Protein AF-A0A1E3YGW3-F1 (afdb_monomer_lite)

Radius of gyration: 17.38 Å; chains: 1; bounding box: 27×58×37 Å

Sequence (89 aa):
MQDVCRTILNSGKFLGRNYSYADEAIYQIGHGRLPGGSPSMWRELNMAHHMTYIVRQLGAQVGEKFRFSHATDEPVQSSFLPDVEGEKA

Foldseek 3Di:
DLVVLLCCVVVVVQPDCLLWVLSVVSVCSVVVNDPPDDPVVVVVSVVGNVVSVVVCVVCVVVVHDDDDDDPDPDDDDDDPDPPDPDDDD

Secondary structure (DSSP, 8-state):
-HHHHHHHHHSS----TTS-HHHHHHHHHHTTSS----HHHHHHHHHHHHHHHHHHHHHHHTT---------SS-----SSPP------

Structure (mmCIF, N/CA/C/O backbone):
data_AF-A0A1E3YGW3-F1
#
_entry.id   AF-A0A1E3YGW3-F1
#
loop_
_atom_site.group_PDB
_atom_site.id
_atom_site.type_symbol
_atom_site.label_atom_id
_atom_site.label_alt_id
_atom_site.label_comp_id
_atom_site.label_asym_id
_atom_site.label_entity_id
_atom_site.label_seq_id
_atom_site.pdbx_PDB_ins_code
_atom_site.Cartn_x
_atom_site.Cartn_y
_atom_site.Cartn_z
_atom_site.occupancy
_atom_site.B_iso_or_equiv
_atom_site.auth_seq_id
_atom_site.auth_comp_id
_atom_site.auth_asym_id
_atom_site.auth_atom_id
_atom_site.pdbx_PDB_model_num
ATOM 1 N N . MET A 1 1 ? 10.858 -4.321 -10.584 1.00 92.12 1 MET A N 1
ATOM 2 C CA . MET A 1 1 ? 9.884 -3.966 -9.525 1.00 92.12 1 MET A CA 1
ATOM 3 C C . MET A 1 1 ? 8.456 -4.379 -9.829 1.00 92.12 1 MET A C 1
ATOM 5 O O . MET A 1 1 ? 7.792 -4.803 -8.899 1.00 92.12 1 MET A O 1
ATOM 9 N N . GLN A 1 2 ? 7.992 -4.348 -11.084 1.00 95.75 2 GLN A N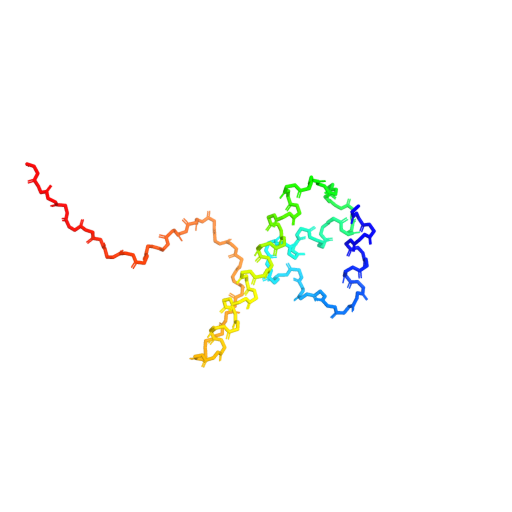 1
ATOM 10 C CA . GLN A 1 2 ? 6.664 -4.871 -11.429 1.00 95.75 2 GLN A CA 1
ATOM 11 C C . GLN A 1 2 ? 6.423 -6.302 -10.915 1.00 95.75 2 GLN A C 1
ATOM 13 O O . GLN A 1 2 ? 5.419 -6.536 -10.250 1.00 95.75 2 GLN A O 1
ATOM 18 N N . ASP A 1 3 ? 7.357 -7.231 -11.137 1.00 96.62 3 ASP A N 1
ATOM 19 C CA . ASP A 1 3 ? 7.201 -8.611 -10.648 1.00 96.62 3 ASP A CA 1
ATOM 20 C C . ASP A 1 3 ? 7.192 -8.704 -9.121 1.00 96.62 3 ASP A C 1
ATOM 22 O O . ASP A 1 3 ? 6.404 -9.454 -8.558 1.00 96.62 3 ASP A O 1
ATOM 26 N N . VAL A 1 4 ? 7.995 -7.882 -8.438 1.00 94.81 4 VAL A N 1
ATOM 27 C CA . VAL A 1 4 ? 7.966 -7.783 -6.971 1.00 94.81 4 VAL A CA 1
ATOM 28 C C . VAL A 1 4 ? 6.583 -7.333 -6.502 1.00 94.81 4 VAL A C 1
ATOM 30 O O . VAL A 1 4 ? 6.006 -7.961 -5.621 1.00 94.81 4 VAL A O 1
ATOM 33 N N . CYS A 1 5 ? 6.006 -6.307 -7.129 1.00 96.44 5 CYS A N 1
ATOM 34 C CA . CYS A 1 5 ? 4.648 -5.866 -6.825 1.00 96.44 5 CYS A CA 1
ATOM 35 C C . CYS A 1 5 ? 3.615 -6.959 -7.095 1.00 96.44 5 CYS A C 1
ATOM 37 O O . CYS A 1 5 ? 2.744 -7.163 -6.260 1.00 96.44 5 CYS A O 1
ATOM 39 N N . ARG A 1 6 ? 3.721 -7.708 -8.200 1.00 97.38 6 ARG A N 1
ATOM 40 C CA . ARG A 1 6 ? 2.829 -8.854 -8.455 1.00 97.38 6 ARG A CA 1
ATOM 41 C C . ARG A 1 6 ? 2.945 -9.912 -7.360 1.00 97.38 6 ARG A C 1
ATOM 43 O O . ARG A 1 6 ? 1.925 -10.399 -6.886 1.00 97.38 6 ARG A O 1
ATOM 50 N N . THR A 1 7 ? 4.159 -10.220 -6.908 1.00 97.25 7 THR A N 1
ATOM 51 C CA . THR A 1 7 ? 4.377 -11.131 -5.778 1.00 97.25 7 THR A CA 1
ATOM 52 C C . THR A 1 7 ? 3.721 -10.605 -4.504 1.00 97.25 7 THR A C 1
ATOM 54 O O . THR A 1 7 ? 3.050 -11.370 -3.819 1.00 97.25 7 THR A O 1
ATOM 57 N N . ILE A 1 8 ? 3.842 -9.307 -4.199 1.00 94.94 8 ILE A N 1
ATOM 58 C CA . ILE A 1 8 ? 3.175 -8.688 -3.041 1.00 94.94 8 ILE A CA 1
ATOM 59 C C . ILE A 1 8 ? 1.652 -8.805 -3.167 1.00 94.94 8 ILE A C 1
ATOM 61 O O . ILE A 1 8 ? 1.009 -9.278 -2.230 1.00 94.94 8 ILE A O 1
ATOM 65 N N . LEU A 1 9 ? 1.083 -8.448 -4.322 1.00 96.12 9 LEU A N 1
ATOM 66 C CA . LEU A 1 9 ? -0.357 -8.534 -4.590 1.00 96.12 9 LEU A CA 1
ATOM 67 C C . LEU A 1 9 ? -0.892 -9.964 -4.411 1.00 96.12 9 LEU A C 1
ATOM 69 O O . LEU A 1 9 ? -1.969 -10.148 -3.852 1.00 96.12 9 LEU A O 1
ATOM 73 N N . ASN A 1 10 ? -0.111 -10.971 -4.810 1.00 96.00 10 ASN A N 1
ATOM 74 C CA . ASN A 1 10 ? -0.482 -12.385 -4.711 1.00 96.00 10 ASN A CA 1
ATOM 75 C C . ASN A 1 10 ? -0.107 -13.038 -3.367 1.00 96.00 10 ASN A C 1
ATOM 77 O O . ASN A 1 10 ? -0.456 -14.189 -3.127 1.00 96.00 10 ASN A O 1
ATOM 81 N N . SER A 1 11 ? 0.607 -12.336 -2.482 1.00 94.94 11 SER A N 1
ATOM 82 C CA . SER A 1 11 ? 1.135 -12.913 -1.235 1.00 94.94 11 SER A CA 1
ATOM 83 C C . SER A 1 11 ? 0.094 -13.093 -0.125 1.00 94.94 11 SER A C 1
ATOM 85 O O . SER A 1 11 ? 0.404 -13.685 0.907 1.00 94.94 11 SER A O 1
ATOM 87 N N . GLY A 1 12 ? -1.096 -12.502 -0.273 1.00 90.50 12 GLY A N 1
ATOM 88 C CA . GLY A 1 12 ? -2.083 -12.380 0.806 1.00 90.50 12 GLY A CA 1
ATOM 89 C C . GLY A 1 12 ? -1.706 -11.372 1.904 1.00 90.50 12 GLY A C 1
ATOM 90 O O . GLY A 1 12 ? -2.494 -1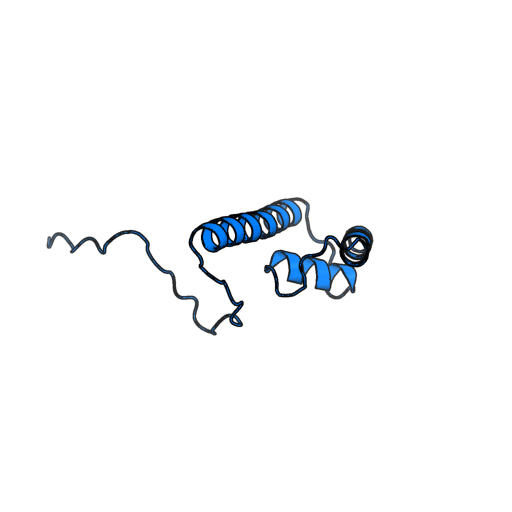1.152 2.816 1.00 90.50 12 GLY A O 1
ATOM 91 N N . LYS A 1 13 ? -0.526 -10.737 1.821 1.00 88.56 13 LYS A N 1
ATOM 92 C CA . LYS A 1 13 ? -0.066 -9.696 2.761 1.00 88.56 13 LYS A CA 1
ATOM 93 C C . LYS A 1 13 ? -0.353 -8.273 2.282 1.00 88.56 13 LYS A C 1
ATOM 95 O O . LYS A 1 13 ? -0.105 -7.321 3.014 1.00 88.56 13 LYS A O 1
ATOM 100 N N . PHE A 1 14 ? -0.842 -8.120 1.055 1.00 93.19 14 PHE A N 1
ATOM 101 C CA . PHE A 1 14 ? -1.250 -6.828 0.523 1.00 93.19 14 PHE A CA 1
ATOM 102 C C . PHE A 1 14 ? -2.498 -6.332 1.258 1.00 93.19 14 PHE A C 1
ATOM 104 O O . PHE A 1 14 ? -3.534 -6.994 1.233 1.00 93.19 14 PHE A O 1
ATOM 111 N N . LEU A 1 15 ? -2.406 -5.166 1.901 1.00 92.00 15 LEU A N 1
ATOM 112 C CA . LEU A 1 15 ? -3.477 -4.640 2.757 1.00 92.00 15 LEU A CA 1
ATOM 113 C C . LEU A 1 15 ? -4.608 -3.963 1.967 1.00 92.00 15 LEU A C 1
ATOM 115 O O . LEU A 1 15 ? -5.626 -3.574 2.540 1.00 92.00 15 LEU A O 1
ATOM 119 N N . GLY A 1 16 ? -4.456 -3.882 0.645 1.00 92.44 16 GLY A N 1
ATOM 120 C CA . GLY A 1 16 ? -5.478 -3.428 -0.284 1.00 92.44 16 GLY A CA 1
ATOM 121 C C . GLY A 1 16 ? -5.151 -2.072 -0.891 1.00 92.44 16 GLY A C 1
ATOM 122 O O . GLY A 1 16 ? -4.549 -1.209 -0.267 1.00 92.44 16 GLY A O 1
ATOM 123 N N . ARG A 1 17 ? -5.619 -1.869 -2.123 1.00 92.88 17 ARG A N 1
ATOM 124 C CA . ARG A 1 17 ? -5.386 -0.669 -2.939 1.00 92.88 17 ARG A CA 1
ATOM 125 C C . ARG A 1 17 ? -5.647 0.648 -2.189 1.00 92.88 17 ARG A C 1
ATOM 127 O O . ARG A 1 17 ? -4.867 1.583 -2.280 1.00 92.88 17 ARG A O 1
ATOM 134 N N . ASN A 1 18 ? -6.717 0.684 -1.400 1.00 90.38 18 ASN A N 1
ATOM 135 C CA . ASN A 1 18 ? -7.144 1.871 -0.657 1.00 90.38 18 ASN A CA 1
ATOM 136 C C . ASN A 1 18 ? -6.560 1.929 0.766 1.00 90.38 18 ASN A C 1
ATOM 138 O O . ASN A 1 18 ? -7.086 2.644 1.614 1.00 90.38 18 ASN A O 1
ATOM 142 N N . TYR A 1 19 ? -5.547 1.119 1.080 1.00 91.00 19 TYR A N 1
ATOM 143 C CA . TYR A 1 19 ? -4.972 1.073 2.420 1.00 91.00 19 TYR A CA 1
ATOM 144 C C . TYR A 1 19 ? -4.045 2.253 2.696 1.00 91.00 19 TYR A C 1
ATOM 146 O O . TYR A 1 19 ? -4.078 2.789 3.800 1.00 91.00 19 TYR A O 1
ATOM 154 N N . SER A 1 20 ? -3.234 2.641 1.713 1.00 92.81 20 SER A N 1
ATOM 155 C CA . SER A 1 20 ? -2.326 3.787 1.742 1.00 92.81 20 SER A CA 1
ATOM 156 C C . SER A 1 20 ? -2.001 4.212 0.305 1.00 92.81 20 SER A C 1
ATOM 158 O O . SER A 1 20 ? -2.226 3.443 -0.633 1.00 92.81 20 SER A O 1
ATOM 160 N N . TYR A 1 21 ? -1.419 5.399 0.107 1.00 93.94 21 TYR A N 1
ATOM 161 C CA . TYR A 1 21 ? -0.948 5.790 -1.230 1.00 93.94 21 TYR A CA 1
ATOM 162 C C . TYR A 1 21 ? 0.176 4.873 -1.746 1.00 93.94 21 TYR A C 1
ATOM 164 O O . TYR A 1 21 ? 0.358 4.728 -2.955 1.00 93.94 21 TYR A O 1
ATOM 172 N N . ALA A 1 22 ? 0.910 4.213 -0.844 1.00 95.44 22 ALA A N 1
ATOM 173 C CA . ALA A 1 22 ? 1.908 3.227 -1.227 1.00 95.44 22 ALA A CA 1
ATOM 174 C C . ALA A 1 22 ? 1.283 1.935 -1.741 1.00 95.44 22 ALA A C 1
ATOM 176 O O . ALA A 1 22 ? 1.759 1.375 -2.727 1.00 95.44 22 ALA A O 1
ATOM 177 N N . ASP A 1 23 ? 0.194 1.489 -1.122 1.00 95.88 23 ASP A N 1
ATOM 178 C CA . ASP A 1 23 ? -0.550 0.321 -1.582 1.00 95.88 23 ASP A CA 1
ATOM 179 C C . ASP A 1 23 ? -1.223 0.585 -2.940 1.00 95.88 23 ASP A C 1
ATOM 181 O O . ASP A 1 23 ? -1.233 -0.299 -3.802 1.00 95.88 23 ASP A O 1
ATOM 185 N N . GLU A 1 24 ? -1.684 1.816 -3.185 1.00 95.88 24 GLU A N 1
ATOM 186 C CA . GLU A 1 24 ? -2.115 2.263 -4.515 1.00 95.88 24 GLU A CA 1
ATOM 187 C C . GLU A 1 24 ? -0.970 2.157 -5.531 1.00 95.88 24 GLU A C 1
ATOM 189 O O . GLU A 1 24 ? -1.130 1.541 -6.587 1.00 95.88 24 GLU A O 1
ATOM 194 N N . ALA A 1 25 ? 0.209 2.701 -5.215 1.00 96.19 25 ALA A N 1
ATOM 195 C CA . ALA A 1 25 ? 1.364 2.642 -6.106 1.00 96.19 25 ALA A CA 1
ATOM 196 C C . ALA A 1 25 ? 1.793 1.193 -6.399 1.00 96.19 25 ALA A C 1
ATOM 198 O O . ALA A 1 25 ? 2.004 0.839 -7.559 1.00 96.19 25 ALA A O 1
ATOM 199 N N . ILE A 1 26 ? 1.855 0.326 -5.381 1.00 96.56 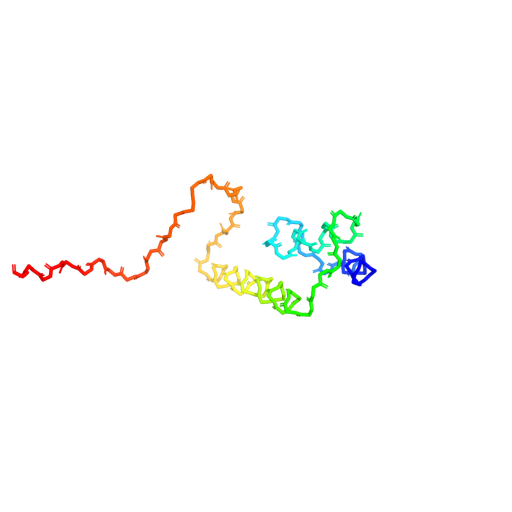26 ILE A N 1
ATOM 200 C CA . ILE A 1 26 ? 2.152 -1.108 -5.533 1.00 96.56 26 ILE A CA 1
ATOM 201 C C . ILE A 1 26 ? 1.139 -1.770 -6.473 1.00 96.56 26 ILE A C 1
ATOM 203 O O . ILE A 1 26 ? 1.533 -2.520 -7.372 1.00 96.56 26 ILE A O 1
ATOM 207 N N . TYR A 1 27 ? -0.153 -1.471 -6.308 1.00 97.44 27 TYR A N 1
ATOM 208 C CA . TYR A 1 27 ? -1.206 -1.979 -7.180 1.00 97.44 27 TYR A CA 1
ATOM 209 C C . TYR A 1 27 ? -0.995 -1.538 -8.632 1.00 97.44 27 TYR A C 1
ATOM 211 O O . TYR A 1 27 ? -0.972 -2.382 -9.533 1.00 97.44 27 TYR A O 1
ATOM 219 N N . GLN A 1 28 ? -0.784 -0.244 -8.873 1.00 97.62 28 GLN A N 1
ATOM 220 C CA . GLN A 1 28 ? -0.596 0.291 -10.222 1.00 97.62 28 GLN A CA 1
ATOM 221 C C . GLN A 1 28 ? 0.679 -0.251 -10.891 1.00 97.62 28 GLN A C 1
ATOM 223 O O . GLN A 1 28 ? 0.638 -0.654 -12.056 1.00 97.62 28 GLN A O 1
ATOM 228 N N . ILE A 1 29 ? 1.796 -0.336 -10.159 1.00 97.56 29 ILE A N 1
ATOM 229 C CA . ILE A 1 29 ? 3.068 -0.881 -10.659 1.00 97.56 29 ILE A CA 1
ATOM 230 C C . ILE A 1 29 ? 2.929 -2.373 -10.985 1.00 97.56 29 ILE A C 1
ATOM 232 O O . ILE A 1 29 ? 3.355 -2.806 -12.056 1.00 97.56 29 ILE A O 1
ATOM 236 N N . GLY A 1 30 ? 2.291 -3.169 -10.119 1.00 97.19 30 GLY A N 1
ATOM 237 C CA . GLY A 1 30 ? 2.071 -4.603 -10.357 1.00 97.19 30 GLY A CA 1
ATOM 238 C C . GLY A 1 30 ? 1.262 -4.882 -11.629 1.00 97.19 30 GLY A C 1
ATOM 239 O O . GLY A 1 30 ? 1.599 -5.788 -12.400 1.00 97.19 30 GLY A O 1
ATOM 240 N N . HIS A 1 31 ? 0.268 -4.035 -11.907 1.00 97.38 31 HIS A N 1
ATOM 241 C CA . HIS A 1 31 ? -0.553 -4.090 -13.122 1.00 97.38 31 HIS A CA 1
ATOM 242 C C . HIS A 1 31 ? 0.098 -3.424 -14.346 1.00 97.38 31 HIS A C 1
ATOM 244 O O . HIS A 1 31 ? -0.512 -3.396 -15.411 1.00 97.38 31 HIS A O 1
ATOM 250 N N . GLY A 1 32 ? 1.323 -2.899 -14.228 1.00 96.81 32 GLY A N 1
ATOM 251 C CA . GLY A 1 32 ? 2.042 -2.266 -15.341 1.00 96.81 32 GLY A CA 1
ATOM 252 C C . GLY A 1 32 ? 1.489 -0.905 -15.762 1.00 96.81 32 GLY A C 1
ATOM 253 O O . GLY A 1 32 ? 1.747 -0.466 -16.876 1.00 96.81 32 GLY A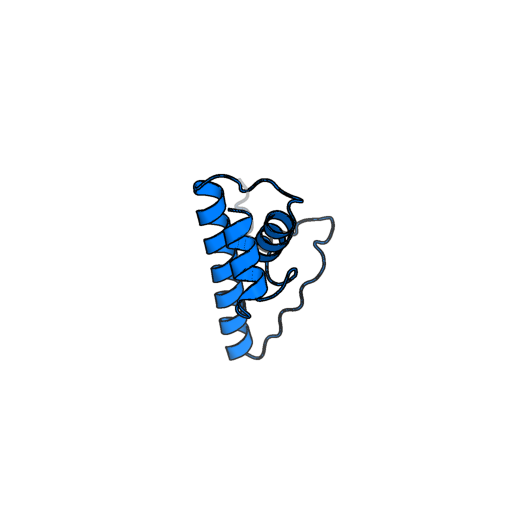 O 1
ATOM 254 N N . ARG A 1 33 ? 0.719 -0.246 -14.891 1.00 97.12 33 ARG A N 1
ATOM 255 C CA . ARG A 1 33 ? 0.119 1.076 -15.137 1.00 97.12 33 ARG A CA 1
ATOM 256 C C . ARG A 1 33 ? 1.027 2.226 -14.703 1.00 97.12 33 ARG A C 1
ATOM 258 O O . ARG A 1 33 ? 0.864 3.340 -15.182 1.00 97.12 33 ARG A O 1
ATOM 265 N N . LEU A 1 34 ? 1.986 1.948 -13.817 1.00 95.25 34 LEU A N 1
ATOM 266 C CA . LEU A 1 34 ? 3.053 2.866 -13.424 1.00 95.25 34 LEU A CA 1
ATOM 267 C C . LEU A 1 34 ? 4.428 2.205 -13.607 1.00 95.25 34 LEU A C 1
ATOM 269 O O . LEU A 1 34 ? 4.545 0.983 -13.463 1.00 95.25 34 LEU A O 1
ATOM 273 N N . PRO A 1 35 ? 5.479 2.993 -13.900 1.00 95.38 35 PRO A N 1
ATOM 274 C CA . PRO A 1 35 ? 6.841 2.483 -13.960 1.00 95.38 35 PRO A CA 1
ATOM 275 C C . PRO A 1 35 ? 7.306 2.004 -12.580 1.00 95.38 35 PRO A C 1
ATOM 277 O O . PRO A 1 35 ? 6.843 2.472 -11.546 1.00 95.38 35 PRO A O 1
ATOM 280 N N . GLY A 1 36 ? 8.292 1.105 -12.554 1.00 95.00 36 GLY A N 1
ATOM 281 C CA . GLY A 1 36 ? 8.805 0.520 -11.308 1.00 95.00 36 GLY A CA 1
ATOM 282 C C . GLY A 1 36 ? 9.483 1.497 -10.336 1.00 95.00 36 GLY A C 1
ATOM 283 O O . GLY A 1 36 ? 9.769 1.094 -9.213 1.00 95.00 36 GLY A O 1
ATOM 284 N N . GLY A 1 37 ? 9.744 2.738 -10.757 1.00 94.19 37 GLY A N 1
ATOM 285 C CA . GLY A 1 37 ? 10.308 3.825 -9.955 1.00 94.19 37 GLY A CA 1
ATOM 286 C C . GLY A 1 37 ? 11.739 3.622 -9.448 1.00 94.19 37 GLY A C 1
ATOM 287 O O . GLY A 1 37 ? 12.436 2.686 -9.837 1.00 94.19 37 GLY A O 1
ATOM 288 N N . SER A 1 38 ? 12.193 4.550 -8.600 1.00 96.31 38 SER A N 1
ATOM 289 C CA . SER A 1 38 ? 13.578 4.629 -8.109 1.00 96.31 38 SER A CA 1
ATOM 290 C C . SER A 1 38 ? 13.739 4.036 -6.699 1.00 96.31 38 SER A C 1
ATOM 292 O O . SER A 1 38 ? 12.766 3.963 -5.949 1.00 96.31 38 SER A O 1
ATOM 294 N N . PRO A 1 39 ? 14.961 3.669 -6.263 1.00 95.88 39 PRO A N 1
ATOM 295 C CA . PRO A 1 39 ? 15.198 3.208 -4.890 1.00 95.88 39 PRO A CA 1
ATOM 296 C C . PRO A 1 39 ? 14.744 4.196 -3.806 1.00 95.88 39 PRO A C 1
ATOM 298 O O . PRO A 1 39 ? 14.327 3.778 -2.729 1.00 95.88 39 PRO A O 1
ATOM 301 N N . SER A 1 40 ? 14.807 5.504 -4.078 1.00 97.12 40 SER A N 1
ATOM 302 C CA . SER A 1 40 ? 14.325 6.517 -3.134 1.00 97.12 40 SER A CA 1
ATOM 303 C C . SER A 1 40 ? 12.806 6.487 -2.995 1.00 97.12 40 SER A C 1
ATOM 305 O O . SER A 1 40 ? 12.310 6.496 -1.873 1.00 97.12 40 SER A O 1
ATOM 307 N N . MET A 1 41 ? 12.090 6.348 -4.117 1.00 96.44 41 MET A N 1
ATOM 308 C CA . MET A 1 41 ? 10.639 6.148 -4.122 1.00 96.44 41 MET A CA 1
ATOM 309 C C . MET A 1 41 ? 10.264 4.906 -3.305 1.00 96.44 41 MET A C 1
ATOM 311 O O . MET A 1 41 ? 9.356 4.957 -2.492 1.00 96.44 41 MET A O 1
ATOM 315 N N . TRP A 1 42 ? 10.996 3.795 -3.431 1.00 96.06 42 TRP A N 1
ATOM 316 C CA . TRP A 1 42 ? 10.702 2.591 -2.641 1.00 96.06 42 TRP A CA 1
ATOM 317 C C . TRP A 1 42 ? 10.871 2.779 -1.135 1.00 96.06 42 TRP A C 1
ATOM 319 O O . TRP A 1 42 ? 10.087 2.218 -0.370 1.00 96.06 42 TRP A O 1
ATOM 329 N N . ARG A 1 43 ? 11.847 3.582 -0.695 1.00 97.19 43 ARG A N 1
ATOM 330 C CA . ARG A 1 43 ? 11.977 3.942 0.725 1.00 97.19 43 ARG A CA 1
ATOM 331 C C . ARG A 1 43 ? 10.776 4.752 1.203 1.00 97.19 43 ARG A C 1
ATOM 333 O O . ARG A 1 43 ? 10.244 4.458 2.268 1.00 97.19 43 ARG A O 1
ATOM 340 N N . GLU A 1 44 ? 10.334 5.718 0.406 1.00 97.06 44 GLU A N 1
ATOM 341 C CA . GLU A 1 44 ? 9.140 6.517 0.685 1.00 97.06 44 GLU A CA 1
ATOM 342 C C . GLU A 1 44 ? 7.879 5.644 0.772 1.00 97.06 44 GLU A C 1
ATOM 344 O O . GLU A 1 44 ? 7.194 5.667 1.793 1.00 97.06 44 GLU A O 1
ATOM 349 N N . LEU A 1 45 ? 7.620 4.802 -0.237 1.00 95.56 45 LEU A N 1
ATOM 350 C CA . LEU A 1 45 ? 6.454 3.912 -0.254 1.00 95.56 45 LEU A CA 1
ATOM 351 C C . LEU A 1 45 ? 6.456 2.951 0.944 1.00 95.56 45 LEU A C 1
ATOM 353 O O . LEU A 1 45 ? 5.421 2.735 1.573 1.00 95.56 45 LEU A O 1
ATOM 357 N N . ASN A 1 46 ? 7.621 2.409 1.307 1.00 94.50 46 ASN A N 1
ATOM 358 C CA . ASN A 1 46 ? 7.749 1.561 2.489 1.00 94.50 46 ASN A CA 1
ATOM 359 C C . ASN A 1 46 ? 7.389 2.320 3.779 1.00 94.50 46 ASN A C 1
ATOM 361 O O . ASN A 1 46 ? 6.632 1.815 4.609 1.00 94.50 46 ASN A O 1
ATOM 365 N N . MET A 1 47 ? 7.891 3.549 3.936 1.00 97.38 47 MET A N 1
ATOM 366 C CA . MET A 1 47 ? 7.577 4.390 5.095 1.00 97.38 47 MET A CA 1
ATOM 367 C C . MET A 1 47 ? 6.089 4.731 5.170 1.00 97.38 47 MET A C 1
ATOM 369 O O . MET A 1 47 ? 5.490 4.631 6.239 1.00 97.38 47 MET A O 1
ATOM 373 N N . ALA A 1 48 ? 5.473 5.082 4.046 1.00 96.12 48 ALA A N 1
ATOM 374 C CA . ALA A 1 48 ? 4.060 5.428 3.971 1.00 96.12 48 ALA A CA 1
ATOM 375 C C . ALA A 1 48 ? 3.134 4.279 4.378 1.00 96.12 48 ALA A C 1
ATOM 377 O O . ALA A 1 48 ? 2.195 4.474 5.157 1.00 96.12 48 ALA A O 1
ATOM 378 N N . HIS A 1 49 ? 3.426 3.073 3.888 1.00 94.06 49 HIS A N 1
ATOM 379 C CA . HIS A 1 49 ? 2.700 1.866 4.261 1.00 94.06 49 HIS A CA 1
ATOM 380 C C . HIS A 1 49 ? 2.798 1.614 5.775 1.00 94.06 49 HIS A C 1
ATOM 382 O O . HIS A 1 49 ? 1.780 1.465 6.454 1.00 94.06 49 HIS A O 1
ATOM 388 N N . HIS A 1 50 ? 4.015 1.643 6.329 1.00 95.56 50 HIS A N 1
ATOM 389 C CA . HIS A 1 50 ? 4.238 1.376 7.751 1.00 95.56 50 HIS A CA 1
ATOM 390 C C . HIS A 1 50 ? 3.669 2.453 8.677 1.00 95.56 50 HIS A C 1
ATOM 392 O O . HIS A 1 50 ? 3.081 2.110 9.701 1.00 95.56 50 HIS A O 1
ATOM 398 N N . MET A 1 51 ? 3.780 3.735 8.328 1.00 96.44 51 MET A N 1
ATOM 399 C CA . MET A 1 51 ? 3.162 4.811 9.108 1.00 96.44 51 MET A CA 1
ATOM 400 C C . MET A 1 51 ? 1.642 4.665 9.136 1.00 96.44 51 MET A C 1
ATOM 402 O O . MET A 1 51 ? 1.037 4.754 10.205 1.00 96.44 51 MET A O 1
ATOM 406 N N . THR A 1 52 ? 1.029 4.353 7.989 1.00 93.12 52 THR A N 1
ATOM 407 C CA . THR A 1 52 ? -0.413 4.081 7.915 1.00 93.12 52 THR A CA 1
ATOM 408 C C . THR A 1 52 ? -0.805 2.906 8.811 1.00 93.12 52 THR A C 1
ATOM 410 O O . THR A 1 52 ? -1.800 2.979 9.534 1.00 93.12 52 THR A O 1
ATOM 413 N N . TYR A 1 53 ? 0.002 1.842 8.815 1.00 92.88 53 TYR A N 1
ATOM 414 C CA . TYR A 1 53 ? -0.197 0.701 9.701 1.00 92.88 53 TYR A CA 1
ATOM 415 C C . TYR A 1 53 ? -0.136 1.087 11.175 1.00 92.88 53 TYR A C 1
ATOM 417 O O . TYR A 1 53 ? -1.083 0.805 11.909 1.00 92.88 53 TYR A O 1
ATOM 425 N N . ILE A 1 54 ? 0.922 1.777 11.603 1.00 94.62 54 ILE A N 1
ATOM 426 C CA . ILE A 1 54 ? 1.117 2.171 13.004 1.00 94.62 54 ILE A CA 1
ATOM 427 C C . ILE A 1 54 ? -0.030 3.063 13.487 1.00 94.62 54 ILE A C 1
ATOM 429 O O . ILE A 1 54 ? -0.621 2.772 14.523 1.00 94.62 54 ILE A O 1
ATOM 433 N N . VAL A 1 55 ? -0.400 4.097 12.725 1.00 92.69 55 VAL A N 1
ATOM 434 C CA . VAL A 1 55 ? -1.503 5.006 13.090 1.00 92.69 55 VAL A CA 1
ATOM 435 C C . VAL A 1 55 ? -2.811 4.238 13.269 1.00 92.69 55 VAL A C 1
ATOM 437 O O . VAL A 1 55 ? -3.534 4.459 14.240 1.00 92.69 55 VAL A O 1
ATOM 440 N N . ARG A 1 56 ? -3.100 3.277 12.384 1.00 89.69 56 ARG A N 1
ATOM 441 C CA . ARG A 1 56 ? -4.293 2.433 12.509 1.00 89.69 56 ARG A CA 1
ATOM 442 C C . ARG A 1 56 ? -4.263 1.536 13.738 1.00 89.69 56 ARG A C 1
ATOM 444 O O . ARG A 1 56 ? -5.296 1.402 14.386 1.00 89.69 56 ARG A O 1
ATOM 451 N N . GLN A 1 57 ? -3.116 0.939 14.062 1.00 90.88 57 GLN A N 1
ATOM 452 C CA . GLN A 1 57 ? -2.979 0.128 15.274 1.00 90.88 57 GLN A CA 1
ATOM 453 C C . GLN A 1 57 ? -3.184 0.976 16.536 1.00 90.88 57 GLN A C 1
ATOM 455 O O . GLN A 1 57 ? -3.912 0.559 17.432 1.00 90.88 57 GLN A O 1
ATOM 460 N N . LEU A 1 58 ? -2.611 2.182 16.581 1.00 91.75 58 LEU A N 1
ATOM 461 C CA . LEU A 1 58 ? -2.789 3.107 17.703 1.00 91.75 58 LEU A CA 1
ATOM 462 C C . LEU A 1 58 ? -4.251 3.542 17.858 1.00 91.75 58 LEU A C 1
ATOM 464 O O . LEU A 1 58 ? -4.788 3.483 18.959 1.00 91.75 58 LEU A O 1
ATOM 468 N N . GLY A 1 59 ? -4.933 3.909 16.768 1.00 90.62 59 GLY A N 1
ATOM 469 C CA . GLY A 1 59 ? -6.358 4.245 16.848 1.00 90.62 59 GLY A CA 1
ATOM 470 C C . GLY A 1 59 ? -7.220 3.062 17.288 1.00 90.62 59 GLY A C 1
ATOM 471 O O . GLY A 1 59 ? -8.101 3.223 18.126 1.00 90.62 59 GLY A O 1
ATOM 472 N N . ALA A 1 60 ? -6.921 1.850 16.811 1.00 89.25 60 ALA A N 1
ATOM 473 C CA . ALA A 1 60 ? -7.642 0.653 17.236 1.00 89.25 60 ALA A CA 1
ATOM 474 C C . ALA A 1 60 ? -7.529 0.399 18.752 1.00 89.25 60 ALA A C 1
ATOM 476 O O . ALA A 1 60 ? -8.495 -0.065 19.356 1.00 89.25 60 ALA A O 1
ATOM 477 N N . GLN A 1 61 ? -6.397 0.746 19.381 1.00 93.12 61 GLN A N 1
ATOM 478 C CA . GLN A 1 61 ? -6.221 0.641 20.837 1.00 93.12 61 GLN A CA 1
ATOM 479 C C . GLN A 1 61 ? -7.131 1.590 21.628 1.00 93.12 61 GLN A C 1
ATOM 481 O O . GLN A 1 61 ? -7.481 1.278 22.763 1.00 93.12 61 GLN A O 1
ATOM 486 N N . VAL A 1 62 ? -7.540 2.715 21.036 1.00 93.50 62 VAL A N 1
ATOM 487 C CA . VAL A 1 62 ? -8.439 3.703 21.659 1.00 93.50 62 VAL A CA 1
ATOM 488 C C . VAL A 1 62 ? -9.875 3.635 21.123 1.00 93.50 62 VAL A C 1
ATOM 490 O O . VAL A 1 62 ? -10.695 4.489 21.441 1.00 93.50 62 VAL A O 1
ATOM 493 N N . GLY A 1 63 ? -10.208 2.607 20.334 1.00 90.06 63 GLY A N 1
ATOM 494 C CA . GLY A 1 63 ? -11.551 2.405 19.776 1.00 90.06 63 GLY A CA 1
ATOM 495 C C . GLY A 1 63 ? -11.860 3.217 18.513 1.00 90.06 63 GLY A C 1
ATOM 496 O O . GLY A 1 63 ? -12.988 3.166 18.020 1.00 90.06 63 GLY A O 1
ATOM 497 N N . GLU A 1 64 ? -10.871 3.911 17.950 1.00 85.69 64 GLU A N 1
ATOM 498 C CA . GLU A 1 64 ? -11.015 4.697 16.726 1.00 85.69 64 GLU A CA 1
ATOM 499 C C . GLU A 1 64 ? -11.010 3.817 15.471 1.00 85.69 64 GLU A C 1
ATOM 501 O O . GLU A 1 64 ? -10.262 2.839 15.350 1.00 85.69 64 GLU A O 1
ATOM 506 N N . LYS A 1 65 ? -11.843 4.181 14.488 1.00 80.12 65 LYS A N 1
ATOM 507 C CA . LYS A 1 65 ? -11.951 3.474 13.202 1.00 80.12 65 LYS A CA 1
ATOM 508 C C . LYS A 1 65 ? -11.683 4.419 12.039 1.00 80.12 65 LYS A C 1
ATOM 510 O O . LYS A 1 65 ? -12.554 5.176 11.622 1.00 80.12 65 LYS A O 1
ATOM 515 N N . PHE A 1 66 ? -10.506 4.292 11.436 1.00 76.19 66 PHE A N 1
ATOM 516 C CA . PHE A 1 66 ? -10.145 5.073 10.254 1.00 76.19 66 PHE A CA 1
ATOM 517 C C . PHE A 1 66 ? -10.815 4.529 8.989 1.00 76.19 66 PHE A C 1
ATOM 519 O O . PHE A 1 66 ? -10.501 3.422 8.529 1.00 76.19 66 PHE A O 1
ATOM 526 N N . ARG A 1 67 ? -11.693 5.337 8.387 1.00 68.56 67 ARG A N 1
ATOM 527 C CA . ARG A 1 67 ? -12.185 5.140 7.018 1.00 68.56 67 ARG A CA 1
ATOM 528 C C . ARG A 1 67 ? -11.319 5.948 6.060 1.00 68.56 67 ARG A C 1
ATOM 530 O O . ARG A 1 67 ? -11.005 7.096 6.347 1.00 68.56 67 ARG A O 1
ATOM 537 N N . PHE A 1 68 ? -10.962 5.357 4.924 1.00 62.81 68 PHE A N 1
ATOM 538 C CA . PHE A 1 68 ? -10.433 6.147 3.817 1.00 62.81 68 PHE A CA 1
ATOM 539 C C . PHE A 1 68 ? -11.589 6.947 3.220 1.00 62.81 68 PHE A C 1
ATOM 541 O O . PHE A 1 68 ? -12.510 6.366 2.647 1.00 62.81 68 PHE A O 1
ATOM 548 N N . SER A 1 69 ? -11.558 8.265 3.381 1.00 55.38 69 SER A N 1
ATOM 549 C CA . SER A 1 69 ? -12.206 9.164 2.435 1.00 55.38 69 SER A CA 1
ATOM 550 C C . SER A 1 69 ? -11.321 9.246 1.191 1.00 55.38 69 SER A C 1
ATOM 552 O O . SER A 1 69 ? -10.092 9.204 1.286 1.00 55.38 69 SER A O 1
ATOM 554 N N . HIS A 1 70 ? -11.935 9.339 0.010 1.00 51.06 70 HIS A N 1
ATOM 555 C CA . HIS A 1 70 ? -11.215 9.858 -1.150 1.00 51.06 70 HIS A CA 1
ATOM 556 C C . HIS A 1 70 ? -10.604 11.206 -0.755 1.00 51.06 70 HIS A C 1
ATOM 558 O O . HIS A 1 70 ? -11.233 11.944 0.008 1.00 51.06 70 HIS A O 1
ATOM 564 N N . ALA A 1 71 ? -9.387 11.491 -1.227 1.00 51.16 71 ALA A N 1
ATOM 565 C CA . ALA A 1 71 ? -8.792 12.810 -1.071 1.00 51.16 71 ALA A CA 1
ATOM 566 C C . ALA A 1 71 ? -9.843 13.845 -1.488 1.00 51.16 71 ALA A C 1
ATOM 568 O O . ALA A 1 71 ? -10.327 13.815 -2.618 1.00 51.16 71 ALA A O 1
ATOM 569 N N . THR A 1 72 ? -10.278 14.666 -0.537 1.00 49.78 72 THR A N 1
ATOM 570 C CA . THR A 1 72 ? -11.040 15.867 -0.850 1.00 49.78 72 THR A CA 1
ATOM 571 C C . THR A 1 72 ? -10.126 16.768 -1.669 1.00 49.78 72 THR A C 1
ATOM 573 O O . THR A 1 72 ? -8.924 16.794 -1.406 1.00 49.78 72 THR A O 1
ATOM 576 N N . ASP A 1 73 ? -10.679 17.481 -2.651 1.00 51.62 73 ASP A N 1
ATOM 577 C CA . ASP A 1 73 ? -9.896 18.299 -3.592 1.00 51.62 73 ASP A CA 1
ATOM 578 C C . ASP A 1 73 ? -9.015 19.356 -2.898 1.00 51.62 73 ASP A C 1
ATOM 580 O O . ASP A 1 73 ? -8.032 19.809 -3.475 1.00 51.62 73 ASP A O 1
ATOM 584 N N . GLU A 1 74 ? -9.296 19.677 -1.632 1.00 52.25 74 GLU A N 1
ATOM 585 C CA . GLU A 1 74 ? -8.486 20.581 -0.821 1.00 52.25 74 GLU A CA 1
ATOM 586 C C . GLU A 1 74 ? -7.720 19.830 0.287 1.00 52.25 74 GLU A C 1
ATOM 588 O O . GLU A 1 74 ? -8.345 19.216 1.167 1.00 52.25 74 GLU A O 1
ATOM 593 N N . PRO A 1 75 ? -6.372 19.871 0.294 1.00 54.81 75 PRO A N 1
ATOM 594 C CA . PRO A 1 75 ? -5.579 19.375 1.409 1.00 54.81 75 PRO A CA 1
ATOM 595 C C . PRO A 1 75 ? -5.747 20.303 2.620 1.00 54.81 75 PRO A C 1
ATOM 597 O O . PRO A 1 75 ? -5.265 21.433 2.631 1.00 54.81 75 PRO A O 1
ATOM 600 N N . VAL A 1 76 ? -6.399 19.815 3.677 1.00 58.72 76 VAL A N 1
ATOM 601 C CA . VAL A 1 76 ? -6.478 20.532 4.957 1.00 58.72 76 VAL A CA 1
ATOM 602 C C . VAL A 1 76 ? -5.303 20.107 5.835 1.00 58.72 76 VAL A C 1
ATOM 604 O O . VAL A 1 76 ? -5.255 18.978 6.324 1.00 58.72 76 VAL A O 1
ATOM 607 N N . GLN A 1 77 ? -4.344 21.010 6.048 1.00 61.22 77 GLN A N 1
ATOM 608 C CA . GLN A 1 77 ? -3.290 20.811 7.040 1.00 61.22 77 GLN A CA 1
ATOM 609 C C . GLN A 1 77 ? -3.868 21.033 8.443 1.00 61.22 77 GLN A C 1
ATOM 611 O O . GLN A 1 77 ? -4.090 22.167 8.861 1.00 61.22 77 GLN A O 1
ATOM 616 N N . SER A 1 78 ? -4.089 19.958 9.195 1.00 57.03 78 SER A N 1
ATOM 617 C CA . SER A 1 78 ? -4.414 20.043 10.620 1.00 57.03 78 SER A CA 1
ATOM 618 C C . SER A 1 78 ? -3.136 20.291 11.431 1.00 57.03 78 SER A C 1
ATOM 620 O O . SER A 1 78 ? -2.273 19.413 11.505 1.00 57.03 78 SER A O 1
ATOM 622 N N . SER A 1 79 ? -2.999 21.477 12.029 1.00 69.25 79 SER A N 1
ATOM 623 C CA . SER A 1 79 ? -1.960 21.750 13.032 1.00 69.25 79 SER A CA 1
ATOM 624 C C . SER A 1 79 ? -2.325 21.077 14.358 1.00 69.25 79 SER A C 1
ATOM 626 O O . SER A 1 79 ? -3.465 21.166 14.805 1.00 69.25 79 SER A O 1
ATOM 628 N N . PHE A 1 80 ? -1.355 20.422 15.000 1.00 58.75 80 PHE A N 1
ATOM 629 C CA . PHE A 1 80 ? -1.476 19.960 16.393 1.00 58.75 80 PHE A CA 1
ATOM 630 C C . PHE A 1 80 ? -1.029 21.018 17.405 1.00 58.75 80 PHE A C 1
ATOM 632 O O . PHE A 1 80 ? -1.181 20.824 18.610 1.00 58.75 80 PHE A O 1
ATOM 639 N N . LEU A 1 81 ? -0.431 22.108 16.925 1.00 68.12 81 LEU A N 1
ATOM 640 C CA . LEU A 1 81 ? 0.007 23.206 17.767 1.00 68.12 81 LEU A CA 1
ATOM 641 C C . LEU A 1 81 ? -1.132 24.219 17.884 1.00 68.12 81 LEU A C 1
ATOM 643 O O . LEU A 1 81 ? -1.748 24.526 16.858 1.00 68.12 81 LEU A O 1
ATOM 647 N N . PRO A 1 82 ? -1.412 24.724 19.100 1.00 64.12 82 PRO A N 1
ATOM 648 C CA . PRO A 1 82 ? -2.357 25.815 19.270 1.00 64.12 82 PRO A CA 1
ATOM 649 C C . PRO A 1 82 ? -1.891 27.015 18.446 1.00 64.12 82 PRO A C 1
ATOM 651 O O . PRO A 1 82 ? -0.687 27.272 18.349 1.00 64.12 82 PRO A O 1
ATOM 654 N N . ASP A 1 83 ? -2.845 27.734 17.858 1.00 67.94 83 ASP A N 1
ATOM 655 C CA . ASP A 1 83 ? -2.556 28.985 17.173 1.00 67.94 83 ASP A CA 1
ATOM 656 C C . ASP A 1 83 ? -1.896 29.932 18.175 1.00 67.94 83 ASP A C 1
ATOM 658 O O . ASP A 1 83 ? -2.467 30.277 19.212 1.00 67.94 83 ASP A O 1
ATOM 662 N N . VAL A 1 84 ? -0.648 30.300 17.897 1.00 63.03 84 VAL A N 1
ATOM 663 C CA . VAL A 1 84 ? 0.062 31.278 18.712 1.00 63.03 84 VAL A CA 1
ATOM 664 C C . VAL A 1 84 ? -0.560 32.625 18.367 1.00 63.03 84 VAL A C 1
ATOM 666 O O . VAL A 1 84 ? -0.346 33.139 17.269 1.00 63.03 84 VAL A O 1
ATOM 669 N N . GLU A 1 85 ? -1.392 33.164 19.262 1.00 55.69 85 GLU A N 1
ATOM 670 C CA . GLU A 1 85 ? -1.927 34.516 19.108 1.00 55.69 85 GLU A CA 1
ATOM 671 C C . GLU A 1 85 ? -0.751 35.481 18.935 1.00 55.69 85 GLU A C 1
ATOM 673 O O . GLU A 1 85 ? 0.134 35.573 19.786 1.00 55.69 85 GLU A O 1
ATOM 678 N N . GLY A 1 86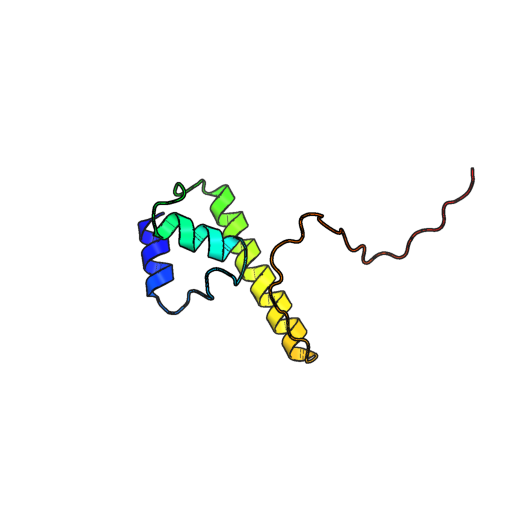 ? -0.716 36.139 17.776 1.00 54.88 86 GLY A N 1
ATOM 679 C CA . GLY A 1 86 ? 0.389 36.987 17.365 1.00 54.88 86 GLY A CA 1
ATOM 680 C C . GLY A 1 86 ? 0.705 38.065 18.396 1.00 54.88 86 GLY A C 1
ATOM 681 O O . GLY A 1 86 ? -0.154 38.861 18.779 1.00 54.88 86 GLY A O 1
ATOM 682 N N . GLU A 1 87 ? 1.976 38.121 18.783 1.00 51.00 87 GLU A N 1
ATOM 683 C CA . GLU A 1 87 ? 2.597 39.300 19.370 1.00 51.00 87 GLU A CA 1
ATOM 684 C C . GLU A 1 87 ? 2.414 40.454 18.374 1.00 51.00 87 GLU A C 1
ATOM 686 O O . GLU A 1 87 ? 2.980 40.457 17.277 1.00 51.00 87 GLU A O 1
ATOM 691 N N . LYS A 1 88 ? 1.538 41.404 18.713 1.00 43.88 88 LYS A N 1
ATOM 692 C CA . LYS A 1 88 ? 1.413 42.651 17.960 1.00 43.88 88 LYS A CA 1
ATOM 693 C C . LYS A 1 88 ? 2.713 43.432 18.146 1.00 43.88 88 LYS A C 1
ATOM 695 O O . LYS A 1 88 ? 3.024 43.822 19.270 1.00 43.88 88 LYS A O 1
ATOM 700 N N . ALA A 1 89 ? 3.440 43.615 17.046 1.00 50.22 89 ALA A N 1
ATOM 701 C CA . ALA A 1 89 ? 4.497 44.616 16.925 1.00 50.22 89 ALA A CA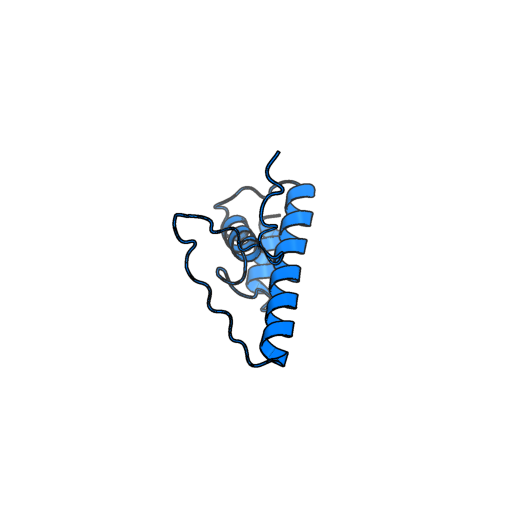 1
ATOM 702 C C . ALA A 1 89 ? 3.935 46.038 17.072 1.00 50.22 89 ALA A C 1
ATOM 704 O O . ALA A 1 89 ? 2.757 46.252 16.688 1.00 50.22 89 ALA A O 1
#

pLDDT: mean 84.52, std 16.7, range [43.88, 97.62]